Protein AF-A0A941M8I9-F1 (afdb_monomer_lite)

pLDDT: mean 94.01, std 8.31, range [47.62, 98.5]

Foldseek 3Di:
DDDDPPDDDDDAAEDEDADQDPVVVVCCCCVVVVWDWPDDDVQFQWTWTDDDNHIYIYHYPPGPVD

Sequence (66 aa):
MGGRPPFAVQRLDHVVLRVRDLDRTEAFYRELLGCEVERRRDDLGLRHLRAGASMIDLIAIDGRLG

Secondary structure (DSSP, 8-state):
--PPPSS------EEEEEES-HHHHHHHHHHHH--EEEEEEGGGTEEEEEETTEEEEEEETTSTT-

Radius of gyration: 14.97 Å; chains: 1; bounding box: 25×30×47 Å

Structure (mmCIF, N/CA/C/O backbone):
data_AF-A0A941M8I9-F1
#
_entry.id   AF-A0A941M8I9-F1
#
loop_
_atom_site.group_PDB
_atom_site.id
_atom_site.type_symbol
_atom_site.label_atom_id
_atom_site.label_alt_id
_atom_site.label_comp_id
_atom_site.label_asym_id
_atom_site.label_entity_id
_atom_site.label_seq_id
_atom_site.pdbx_PDB_ins_code
_atom_site.Cartn_x
_atom_site.Cartn_y
_atom_site.Cartn_z
_atom_site.occupancy
_atom_site.B_iso_or_equiv
_atom_site.auth_seq_id
_atom_site.auth_comp_id
_atom_site.auth_asym_id
_atom_site.auth_atom_id
_atom_site.pdbx_PDB_model_num
ATOM 1 N N . MET A 1 1 ? 1.609 15.986 32.770 1.00 47.62 1 MET A N 1
ATOM 2 C CA . MET A 1 1 ? 0.261 16.381 32.305 1.00 47.62 1 MET A CA 1
ATOM 3 C C . MET A 1 1 ? -0.048 15.639 31.010 1.00 47.62 1 MET A C 1
ATOM 5 O O . MET A 1 1 ? 0.284 16.129 29.942 1.00 47.62 1 MET A O 1
ATOM 9 N N . GLY A 1 2 ? -0.602 14.427 31.092 1.00 69.06 2 GLY A N 1
ATOM 10 C CA . GLY A 1 2 ? -1.044 13.688 29.905 1.00 69.06 2 GLY A CA 1
ATOM 11 C C . GLY A 1 2 ? -2.503 14.017 29.623 1.00 69.06 2 GLY A C 1
ATOM 12 O O . GLY A 1 2 ? -3.385 13.362 30.168 1.00 69.06 2 GLY A O 1
ATOM 13 N N . GLY A 1 3 ? -2.760 15.073 28.849 1.00 79.94 3 GLY A N 1
ATOM 14 C CA . GLY A 1 3 ? -4.109 15.355 28.363 1.00 79.94 3 GLY A CA 1
ATOM 15 C C . GLY A 1 3 ? -4.576 14.223 27.451 1.00 79.94 3 GLY A C 1
ATOM 16 O O . GLY A 1 3 ? -3.785 13.690 26.670 1.00 79.94 3 GLY A O 1
ATOM 17 N N . ARG A 1 4 ? -5.852 13.838 27.553 1.00 83.88 4 ARG A N 1
ATOM 18 C CA . ARG A 1 4 ? -6.453 12.896 26.605 1.00 83.88 4 ARG A CA 1
ATOM 19 C C . ARG A 1 4 ? -6.287 13.478 25.192 1.00 83.88 4 ARG A C 1
ATOM 21 O O . ARG A 1 4 ? -6.581 14.662 25.015 1.00 83.88 4 ARG A O 1
ATOM 28 N N . PRO A 1 5 ? -5.802 12.698 24.210 1.00 88.69 5 PRO A N 1
ATOM 29 C CA . PRO A 1 5 ? -5.608 13.209 22.861 1.00 88.69 5 PRO A CA 1
ATOM 30 C C . PRO A 1 5 ? -6.933 13.767 22.310 1.00 88.69 5 PRO A C 1
ATOM 32 O O . PRO A 1 5 ? -7.995 13.207 22.605 1.00 88.69 5 PRO A O 1
ATOM 35 N N . PRO A 1 6 ? -6.890 14.858 21.521 1.00 93.12 6 PRO A N 1
ATOM 36 C CA . PRO A 1 6 ? -8.086 15.559 21.041 1.00 93.12 6 PRO A CA 1
ATOM 37 C C . PRO A 1 6 ? -8.936 14.733 20.060 1.00 93.12 6 PRO A C 1
ATOM 39 O O . PRO A 1 6 ? -10.010 15.164 19.656 1.00 93.12 6 PRO A O 1
ATOM 42 N N . PHE A 1 7 ? -8.472 13.542 19.681 1.00 93.62 7 PHE A N 1
ATOM 43 C CA . PHE A 1 7 ? -9.177 12.578 18.849 1.00 93.62 7 PHE A CA 1
ATOM 44 C C . PHE A 1 7 ? -8.765 11.148 19.222 1.00 93.62 7 PHE A C 1
ATOM 46 O O . PHE A 1 7 ? -7.741 10.921 19.870 1.00 93.62 7 PHE A O 1
ATOM 53 N N . ALA A 1 8 ? -9.570 10.179 18.785 1.00 94.25 8 ALA A N 1
ATOM 54 C CA . ALA A 1 8 ? -9.261 8.758 18.873 1.00 94.25 8 ALA A CA 1
ATOM 55 C C . ALA A 1 8 ? -8.878 8.224 17.487 1.00 94.25 8 ALA A C 1
ATOM 57 O O . ALA A 1 8 ? -9.593 8.453 16.510 1.00 94.25 8 ALA A O 1
ATOM 58 N N . VAL A 1 9 ? -7.758 7.504 17.402 1.00 94.69 9 VAL A N 1
ATOM 59 C CA . VAL A 1 9 ? -7.376 6.775 16.184 1.00 94.69 9 VAL A CA 1
ATOM 60 C C . VAL A 1 9 ? -8.388 5.653 15.956 1.00 94.69 9 VAL A C 1
ATOM 62 O O . VAL A 1 9 ? -8.625 4.853 16.856 1.00 94.69 9 VAL A O 1
ATOM 65 N N . GLN A 1 10 ? -8.987 5.600 14.764 1.00 95.50 10 GLN A N 1
ATOM 66 C CA . GLN A 1 10 ? -9.978 4.572 14.424 1.00 95.50 10 GLN A CA 1
ATOM 67 C C . GLN A 1 10 ? -9.337 3.362 13.739 1.00 95.50 10 GLN A C 1
ATOM 69 O O . GLN A 1 10 ? -9.587 2.225 14.124 1.00 95.50 10 GLN A O 1
ATOM 74 N N . ARG A 1 11 ? -8.519 3.610 12.711 1.00 95.31 11 ARG A N 1
ATOM 75 C CA . ARG A 1 11 ? -7.781 2.600 11.943 1.00 95.31 11 ARG A CA 1
ATOM 76 C C . ARG A 1 11 ? -6.656 3.260 11.152 1.00 95.31 11 ARG A C 1
ATOM 78 O O . ARG A 1 11 ? -6.626 4.484 11.030 1.00 95.31 11 ARG A O 1
ATOM 85 N N . LEU A 1 12 ? -5.781 2.441 10.577 1.00 95.62 12 LEU A N 1
ATOM 86 C CA . LEU A 1 12 ? -4.880 2.887 9.521 1.00 95.62 12 LEU A CA 1
ATOM 87 C C . LEU A 1 12 ? -5.674 3.053 8.226 1.00 95.62 12 LEU A C 1
ATOM 89 O O . LEU A 1 12 ? -6.356 2.126 7.785 1.00 95.62 12 LEU A O 1
ATOM 93 N N . ASP A 1 13 ? -5.595 4.239 7.639 1.00 97.19 13 ASP A N 1
ATOM 94 C CA . ASP A 1 13 ? -6.205 4.509 6.339 1.00 97.19 13 ASP A CA 1
ATOM 95 C C . ASP A 1 13 ? -5.399 3.832 5.221 1.00 97.19 13 ASP A C 1
ATOM 97 O O . ASP A 1 13 ? -5.922 2.997 4.484 1.00 97.19 13 ASP A O 1
ATOM 101 N N . HIS A 1 14 ? -4.094 4.098 5.171 1.00 97.75 14 HIS A N 1
ATOM 102 C CA . HIS A 1 14 ? -3.190 3.485 4.210 1.00 97.75 14 HIS A CA 1
ATOM 103 C C . HIS A 1 14 ? -1.763 3.378 4.747 1.00 97.75 14 HIS A C 1
ATOM 105 O O . HIS A 1 14 ? -1.382 4.054 5.707 1.00 97.75 14 HIS A O 1
ATOM 111 N N . VAL A 1 15 ? -0.972 2.523 4.104 1.00 97.75 15 VAL A N 1
ATOM 112 C CA . VAL A 1 15 ? 0.479 2.439 4.289 1.00 97.75 15 VAL A CA 1
ATOM 113 C C . VAL A 1 15 ? 1.172 2.609 2.946 1.00 97.75 15 VAL A C 1
ATOM 115 O O . VAL A 1 15 ? 0.660 2.160 1.924 1.00 97.75 15 VAL A O 1
ATOM 118 N N . VAL A 1 16 ? 2.346 3.237 2.956 1.00 97.69 16 VAL A N 1
ATOM 119 C CA . VAL A 1 16 ? 3.175 3.419 1.762 1.00 97.69 16 VAL A CA 1
ATOM 120 C C . VAL A 1 16 ? 4.436 2.580 1.908 1.00 97.69 16 VAL A C 1
ATOM 122 O O . VAL A 1 16 ? 5.185 2.740 2.873 1.00 97.69 16 VAL A O 1
ATOM 125 N N . LEU A 1 17 ? 4.674 1.689 0.952 1.00 98.00 17 LEU A N 1
ATOM 126 C CA . LEU A 1 17 ? 5.825 0.803 0.902 1.00 98.00 17 LEU A CA 1
ATOM 127 C C . LEU A 1 17 ? 6.721 1.190 -0.270 1.00 98.00 17 LEU A C 1
ATOM 129 O O . LEU A 1 17 ? 6.286 1.228 -1.419 1.00 98.00 17 LEU A O 1
ATOM 133 N N . ARG A 1 18 ? 7.997 1.426 0.028 1.00 97.56 18 ARG A N 1
ATOM 134 C CA . ARG A 1 18 ? 9.040 1.566 -0.988 1.00 97.56 18 ARG A CA 1
ATOM 135 C C . ARG A 1 18 ? 9.532 0.192 -1.401 1.00 97.56 18 ARG A C 1
ATOM 137 O O . ARG A 1 18 ? 9.938 -0.601 -0.551 1.00 97.56 18 ARG A O 1
ATOM 144 N N . VAL A 1 19 ? 9.484 -0.098 -2.693 1.00 97.69 19 VAL A N 1
ATOM 145 C CA . VAL A 1 19 ? 9.752 -1.426 -3.242 1.00 97.69 19 VAL A CA 1
ATOM 146 C C . VAL A 1 19 ? 10.745 -1.351 -4.392 1.00 97.69 19 VAL A C 1
ATOM 148 O O . VAL A 1 19 ? 10.793 -0.383 -5.142 1.00 97.69 19 VAL A O 1
ATOM 151 N N . ARG A 1 20 ? 11.558 -2.402 -4.525 1.00 96.62 20 ARG A N 1
ATOM 152 C CA . ARG A 1 20 ? 12.550 -2.517 -5.608 1.00 96.62 20 ARG A CA 1
ATOM 153 C C . ARG A 1 20 ? 11.940 -2.884 -6.953 1.00 96.62 20 ARG A C 1
ATOM 155 O O . ARG A 1 20 ? 12.527 -2.592 -7.980 1.00 96.62 20 ARG A O 1
ATOM 162 N N . ASP A 1 21 ? 10.810 -3.578 -6.925 1.00 96.75 21 ASP A N 1
ATOM 163 C CA . ASP A 1 21 ? 10.150 -4.109 -8.110 1.00 96.75 21 ASP A CA 1
ATOM 164 C C . ASP A 1 21 ? 8.639 -3.993 -7.896 1.00 96.75 21 ASP A C 1
ATOM 166 O O . ASP A 1 21 ? 8.058 -4.693 -7.054 1.00 96.75 21 ASP A O 1
ATOM 170 N N . LEU A 1 22 ? 8.023 -3.046 -8.605 1.00 96.75 22 LEU A N 1
ATOM 171 C CA . LEU A 1 22 ? 6.593 -2.774 -8.503 1.00 96.75 22 LEU A CA 1
ATOM 172 C C . LEU A 1 22 ? 5.757 -3.924 -9.054 1.00 96.75 22 LEU A C 1
ATOM 174 O O . LEU A 1 22 ? 4.748 -4.264 -8.445 1.00 96.75 22 LEU A O 1
ATOM 178 N N . ASP A 1 23 ? 6.167 -4.527 -10.170 1.00 96.81 23 ASP A N 1
ATOM 179 C CA . ASP A 1 23 ? 5.411 -5.596 -10.822 1.00 96.81 23 ASP A CA 1
ATOM 180 C C . ASP A 1 23 ? 5.380 -6.844 -9.960 1.00 96.81 23 ASP A C 1
ATOM 182 O O . ASP A 1 23 ? 4.308 -7.383 -9.679 1.00 96.81 23 ASP A O 1
ATOM 186 N N . ARG A 1 24 ? 6.543 -7.253 -9.454 1.00 97.94 24 ARG A N 1
ATOM 187 C CA . ARG A 1 24 ? 6.638 -8.407 -8.565 1.00 97.94 24 ARG A CA 1
ATOM 188 C C . ARG A 1 24 ? 5.878 -8.185 -7.263 1.00 97.94 24 ARG A C 1
ATOM 190 O O . ARG A 1 24 ? 5.230 -9.107 -6.769 1.00 97.94 24 ARG A O 1
ATOM 197 N N . THR A 1 25 ? 5.975 -6.989 -6.683 1.00 98.19 25 THR A N 1
ATOM 198 C CA . THR A 1 25 ? 5.307 -6.710 -5.405 1.00 98.19 25 THR A CA 1
ATOM 199 C C . THR A 1 25 ? 3.799 -6.585 -5.587 1.00 98.19 25 THR A C 1
ATOM 201 O O . THR A 1 25 ? 3.045 -7.124 -4.781 1.00 98.19 25 THR A O 1
ATOM 204 N N . GLU A 1 26 ? 3.340 -5.946 -6.664 1.00 97.88 26 GLU A N 1
ATOM 205 C CA . GLU A 1 26 ? 1.922 -5.914 -7.012 1.00 97.88 26 GLU A CA 1
ATOM 206 C C . GLU A 1 26 ? 1.377 -7.337 -7.193 1.00 97.88 26 GLU A C 1
ATOM 208 O O . GLU A 1 26 ? 0.370 -7.675 -6.572 1.00 97.88 26 GLU A O 1
ATOM 213 N N . ALA A 1 27 ? 2.046 -8.174 -7.994 1.00 98.19 27 ALA A N 1
ATOM 214 C CA . ALA A 1 27 ? 1.627 -9.554 -8.229 1.00 98.19 27 ALA A CA 1
ATOM 215 C C . ALA A 1 27 ? 1.496 -10.333 -6.914 1.00 98.19 27 ALA A C 1
ATOM 217 O O . ALA A 1 27 ? 0.475 -10.972 -6.685 1.00 98.19 27 ALA A O 1
ATOM 218 N N . PHE A 1 28 ? 2.459 -10.192 -5.995 1.00 98.31 28 PHE A N 1
ATOM 219 C CA . PHE A 1 28 ? 2.377 -10.798 -4.665 1.00 98.31 28 PHE A CA 1
ATOM 220 C C . PHE A 1 28 ? 1.092 -10.405 -3.920 1.00 98.31 28 PHE A C 1
ATOM 222 O O . PHE A 1 28 ? 0.357 -11.276 -3.461 1.00 98.31 28 PHE A O 1
ATOM 229 N N . TYR A 1 29 ? 0.790 -9.108 -3.816 1.00 98.19 29 TYR A N 1
ATOM 230 C CA . TYR A 1 29 ? -0.397 -8.643 -3.091 1.00 98.19 29 TYR A CA 1
ATOM 231 C C . TYR A 1 29 ? -1.706 -9.037 -3.786 1.00 98.19 29 TYR A C 1
ATOM 233 O O . TYR A 1 29 ? -2.686 -9.358 -3.115 1.00 98.19 29 TYR A O 1
ATOM 241 N N . ARG A 1 30 ? -1.731 -9.051 -5.118 1.00 97.94 30 ARG A N 1
ATOM 242 C CA . ARG A 1 30 ? -2.922 -9.431 -5.886 1.00 97.94 30 ARG A CA 1
ATOM 243 C C . ARG A 1 30 ? -3.190 -10.926 -5.849 1.00 97.94 30 ARG A C 1
ATOM 245 O O . ARG A 1 30 ? -4.316 -11.338 -5.609 1.00 97.94 30 ARG A O 1
ATOM 252 N N . GLU A 1 31 ? -2.172 -11.737 -6.096 1.00 97.94 31 GLU A N 1
ATOM 253 C CA . GLU A 1 31 ? -2.331 -13.179 -6.278 1.00 97.94 31 GLU A CA 1
ATOM 254 C C . GLU A 1 31 ? -2.409 -13.916 -4.944 1.00 97.94 31 GLU A C 1
ATOM 256 O O . GLU A 1 31 ? -3.199 -14.846 -4.807 1.00 97.94 31 GLU A O 1
ATOM 261 N N . LEU A 1 32 ? -1.626 -13.495 -3.943 1.00 97.00 32 LEU A N 1
ATOM 262 C CA . LEU A 1 32 ? -1.613 -14.168 -2.646 1.00 97.00 32 LEU A CA 1
ATOM 263 C C . LEU A 1 32 ? -2.702 -13.650 -1.707 1.00 97.00 32 LEU A C 1
ATOM 265 O O . LEU A 1 32 ? -3.311 -14.437 -0.987 1.00 97.00 32 LEU A O 1
ATOM 269 N N . LEU A 1 33 ? -2.918 -12.331 -1.679 1.00 95.75 33 LEU A N 1
ATOM 270 C CA . LEU A 1 33 ? -3.840 -11.698 -0.729 1.00 95.75 33 LEU A CA 1
ATOM 271 C C . LEU A 1 33 ? -5.152 -11.233 -1.369 1.00 95.75 33 LEU A C 1
ATOM 273 O O . LEU A 1 33 ? -6.039 -10.778 -0.650 1.00 95.75 33 LEU A O 1
ATOM 277 N N . GLY A 1 34 ? -5.296 -11.345 -2.692 1.00 97.25 34 GLY A N 1
ATOM 278 C CA . GLY A 1 34 ? -6.504 -10.915 -3.394 1.00 97.25 34 GLY A CA 1
ATOM 279 C C . GLY A 1 34 ? -6.689 -9.397 -3.428 1.00 97.25 34 GLY A C 1
ATOM 280 O O . GLY A 1 34 ? -7.810 -8.936 -3.628 1.00 97.25 34 GLY A O 1
ATOM 281 N N . CYS A 1 35 ? -5.635 -8.605 -3.198 1.00 98.19 35 CYS A N 1
ATOM 282 C CA . CYS A 1 35 ? -5.739 -7.150 -3.288 1.00 98.19 35 CYS A CA 1
ATOM 283 C C . CYS A 1 35 ? -6.050 -6.712 -4.725 1.00 98.19 35 CYS A C 1
ATOM 285 O O . CYS A 1 35 ? -5.543 -7.286 -5.687 1.00 98.19 35 CYS A O 1
ATOM 287 N N . GLU A 1 36 ? -6.832 -5.648 -4.880 1.00 97.75 36 GLU A N 1
ATOM 288 C CA . GLU A 1 36 ? -7.178 -5.102 -6.196 1.00 97.75 36 GLU A CA 1
ATOM 289 C C . GLU A 1 36 ? -6.365 -3.848 -6.501 1.00 97.75 36 GLU A C 1
ATOM 291 O O . GLU A 1 36 ? -6.116 -3.031 -5.618 1.00 97.75 36 GLU A O 1
ATOM 296 N N . VAL A 1 37 ? -5.962 -3.663 -7.759 1.00 97.75 37 VAL A N 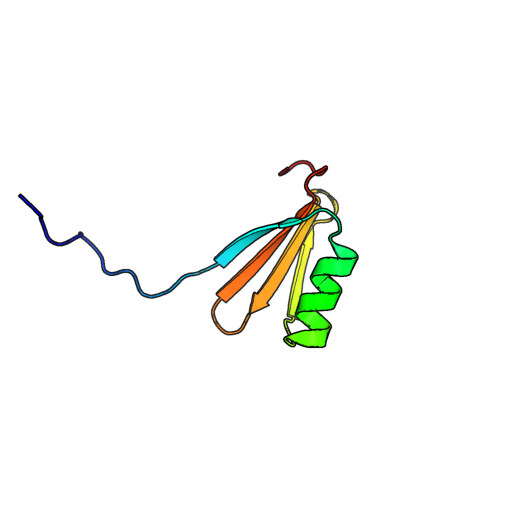1
ATOM 297 C CA . VAL A 1 37 ? -5.311 -2.419 -8.189 1.00 97.75 37 VAL A CA 1
ATOM 298 C C . VAL A 1 37 ? -6.385 -1.379 -8.444 1.00 97.75 37 VAL A C 1
ATOM 300 O O . VAL A 1 37 ? -7.135 -1.493 -9.409 1.00 97.75 37 VAL A O 1
ATOM 303 N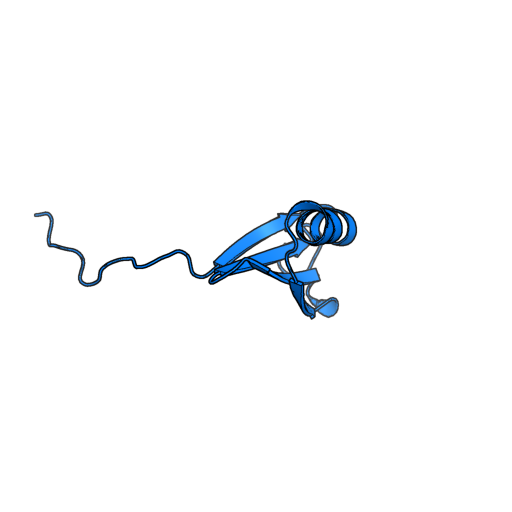 N . GLU A 1 38 ? -6.422 -0.331 -7.631 1.00 97.56 38 GLU A N 1
ATOM 304 C CA . GLU A 1 38 ? -7.371 0.763 -7.853 1.00 97.56 38 GLU A CA 1
ATOM 305 C C . GLU A 1 38 ? -6.835 1.816 -8.809 1.00 97.56 38 GLU A C 1
ATOM 307 O O . GLU A 1 38 ? -7.584 2.428 -9.569 1.00 97.56 38 GLU A O 1
ATOM 312 N N . ARG A 1 39 ? -5.525 2.069 -8.753 1.00 97.19 39 ARG A N 1
ATOM 313 C CA . ARG A 1 39 ? -4.902 3.117 -9.557 1.00 97.19 39 ARG A CA 1
ATOM 314 C C . ARG A 1 39 ? -3.426 2.836 -9.784 1.00 97.19 39 ARG A C 1
ATOM 316 O O . ARG A 1 39 ? -2.705 2.471 -8.858 1.00 97.19 39 ARG A O 1
ATOM 323 N N . ARG A 1 40 ? -2.969 3.108 -11.005 1.00 96.44 40 ARG A N 1
ATOM 324 C CA . ARG A 1 40 ? -1.551 3.141 -11.378 1.00 96.44 40 ARG A CA 1
ATOM 325 C C . ARG A 1 40 ? -1.167 4.536 -11.855 1.00 96.44 40 ARG A C 1
ATOM 327 O O . ARG A 1 40 ? -1.935 5.193 -12.556 1.00 96.44 40 ARG A O 1
ATOM 334 N N . ARG A 1 41 ? 0.002 4.993 -11.422 1.00 94.75 41 ARG A N 1
ATOM 335 C CA . ARG A 1 41 ? 0.630 6.266 -11.784 1.00 94.75 41 ARG A CA 1
ATOM 336 C C . ARG A 1 41 ? 2.073 5.980 -12.153 1.00 94.75 41 ARG A C 1
ATOM 338 O O . ARG A 1 41 ? 2.992 6.213 -11.368 1.00 94.75 41 ARG A O 1
ATOM 345 N N . ASP A 1 42 ? 2.242 5.416 -13.343 1.00 91.38 42 ASP A N 1
ATOM 346 C CA . ASP A 1 42 ? 3.545 4.977 -13.843 1.00 91.38 42 ASP A CA 1
ATOM 347 C C . ASP A 1 42 ? 4.515 6.161 -13.989 1.00 91.38 42 ASP A C 1
ATOM 349 O O . ASP A 1 42 ? 5.704 6.017 -13.727 1.00 91.38 42 ASP A O 1
ATOM 353 N N . 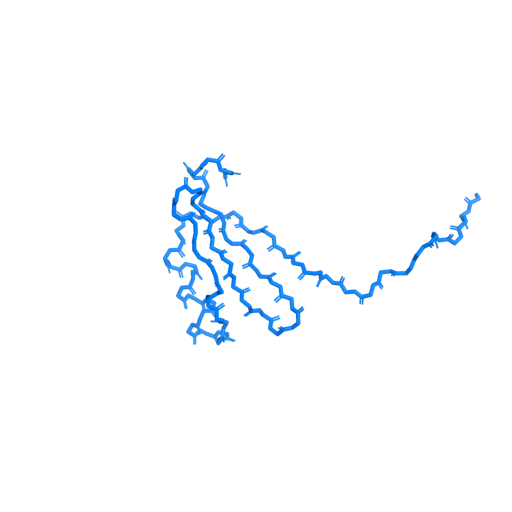ASP A 1 43 ? 3.995 7.366 -14.261 1.00 91.69 43 ASP A N 1
ATOM 354 C CA . ASP A 1 43 ? 4.741 8.633 -14.272 1.00 91.69 43 ASP A CA 1
ATOM 355 C C . ASP A 1 43 ? 5.418 8.968 -12.931 1.00 91.69 43 ASP A C 1
ATOM 357 O O . ASP A 1 43 ? 6.407 9.703 -12.884 1.00 91.69 43 ASP A O 1
ATOM 361 N N . LEU A 1 44 ? 4.887 8.428 -11.835 1.00 91.94 44 LEU A N 1
ATOM 362 C CA . LEU A 1 44 ? 5.380 8.635 -10.475 1.00 91.94 44 LEU A CA 1
ATOM 363 C C . LEU A 1 44 ? 6.014 7.376 -9.874 1.00 91.94 44 LEU A C 1
ATOM 365 O O . LEU A 1 44 ? 6.513 7.444 -8.751 1.00 91.94 44 LEU A O 1
ATOM 369 N N . GLY A 1 45 ? 5.981 6.243 -10.584 1.00 94.12 45 GLY A N 1
ATOM 370 C CA . GLY A 1 45 ? 6.350 4.941 -10.031 1.00 94.12 45 GLY A CA 1
ATOM 371 C C . GLY A 1 45 ? 5.464 4.534 -8.849 1.00 94.12 45 GLY A C 1
ATOM 372 O O . GLY A 1 45 ? 5.980 4.000 -7.873 1.00 94.12 45 GLY A O 1
ATOM 373 N N . LEU A 1 46 ? 4.158 4.830 -8.903 1.00 96.56 46 LEU A N 1
ATOM 374 C CA . LEU A 1 46 ? 3.213 4.640 -7.795 1.00 96.56 46 LEU A CA 1
ATOM 375 C C . LEU A 1 46 ? 2.041 3.730 -8.189 1.00 96.56 46 LEU A C 1
ATOM 377 O O . LEU A 1 46 ? 1.416 3.915 -9.237 1.00 96.56 46 LEU A O 1
ATOM 381 N N . ARG A 1 47 ? 1.692 2.782 -7.314 1.00 97.88 47 ARG A N 1
ATOM 382 C CA . ARG A 1 47 ? 0.536 1.885 -7.476 1.00 97.88 47 ARG A CA 1
ATOM 383 C C . ARG A 1 47 ? -0.269 1.793 -6.189 1.00 97.88 47 ARG A C 1
ATOM 385 O O . ARG A 1 47 ? 0.307 1.620 -5.125 1.00 97.88 47 ARG A O 1
ATOM 392 N N . HIS A 1 48 ? -1.588 1.875 -6.298 1.00 98.25 48 HIS A N 1
ATOM 393 C CA . HIS A 1 48 ? -2.515 1.814 -5.170 1.00 98.25 48 HIS A CA 1
ATOM 394 C C . HIS A 1 48 ? -3.258 0.483 -5.170 1.00 98.25 48 HIS A C 1
ATOM 396 O O . HIS A 1 48 ? -3.934 0.164 -6.154 1.00 98.25 48 HIS A O 1
ATOM 402 N N . LEU A 1 49 ? -3.160 -0.263 -4.070 1.00 98.50 49 LEU A N 1
ATOM 403 C CA . LEU A 1 49 ? -3.795 -1.567 -3.895 1.00 98.50 49 LEU A CA 1
ATOM 404 C C . LEU A 1 49 ? -4.833 -1.533 -2.769 1.00 98.50 49 LEU A C 1
ATOM 406 O O . LEU A 1 49 ? -4.515 -1.155 -1.641 1.00 98.50 49 LEU A O 1
ATOM 410 N N . ARG A 1 50 ? -6.065 -1.958 -3.056 1.00 98.38 50 ARG A N 1
ATOM 411 C CA . ARG A 1 50 ? -7.141 -2.087 -2.070 1.00 98.38 50 ARG A CA 1
ATOM 412 C C . ARG A 1 50 ? -6.899 -3.302 -1.184 1.00 98.38 50 ARG A C 1
ATOM 414 O O . ARG A 1 50 ? -6.792 -4.426 -1.670 1.00 98.38 50 ARG A O 1
ATOM 421 N N . ALA A 1 51 ? -6.872 -3.071 0.126 1.00 97.31 51 ALA A N 1
ATOM 422 C CA . ALA A 1 51 ? -6.751 -4.093 1.158 1.00 97.31 51 ALA A CA 1
ATOM 423 C C . ALA A 1 51 ? -7.923 -3.963 2.145 1.00 97.31 51 ALA A C 1
ATOM 425 O O . ALA A 1 51 ? -7.810 -3.365 3.219 1.00 97.31 51 ALA A O 1
ATOM 426 N N . GLY A 1 52 ? -9.090 -4.486 1.756 1.00 95.75 52 GLY A N 1
ATOM 427 C CA . GLY A 1 52 ? -10.320 -4.350 2.537 1.00 95.75 52 GLY A CA 1
ATOM 428 C C . GLY A 1 52 ? -10.725 -2.882 2.698 1.00 95.75 52 GLY A C 1
ATOM 429 O O . GLY A 1 52 ? -10.983 -2.199 1.718 1.00 95.75 52 GLY A O 1
ATOM 430 N N . ALA A 1 53 ? -10.776 -2.379 3.933 1.00 96.19 53 ALA A N 1
ATOM 431 C CA . ALA A 1 53 ? -11.133 -0.984 4.215 1.00 96.19 53 ALA A CA 1
ATOM 432 C C . ALA A 1 53 ? -9.950 0.004 4.134 1.00 96.19 53 ALA A C 1
ATOM 434 O O . ALA A 1 53 ? -10.154 1.202 4.344 1.00 96.19 53 ALA A O 1
ATOM 435 N N . SER A 1 54 ? -8.739 -0.488 3.856 1.00 97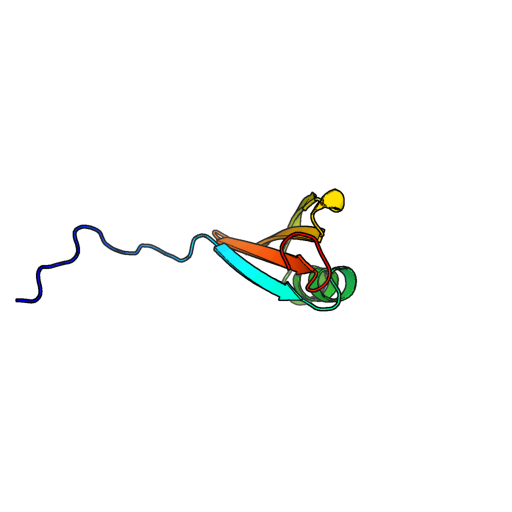.69 54 SER A N 1
ATOM 436 C CA . SER A 1 54 ? -7.494 0.288 3.818 1.00 97.69 54 SER A CA 1
ATOM 437 C C . SER A 1 54 ? -6.809 0.181 2.450 1.00 97.69 54 SER A C 1
ATOM 439 O O . SER A 1 54 ? -7.261 -0.564 1.575 1.00 97.69 54 SER A O 1
ATOM 441 N N . MET A 1 55 ? -5.714 0.922 2.270 1.00 98.19 55 MET A N 1
ATOM 442 C CA . MET A 1 55 ? -4.885 0.888 1.059 1.00 98.19 55 MET A CA 1
ATOM 443 C C . MET A 1 55 ? -3.427 0.519 1.345 1.00 98.19 55 MET A C 1
ATOM 445 O O . MET A 1 55 ? -2.880 0.831 2.406 1.00 98.19 55 MET A O 1
ATOM 449 N N . ILE A 1 56 ? -2.792 -0.109 0.358 1.00 98.44 56 ILE A N 1
ATOM 450 C CA . I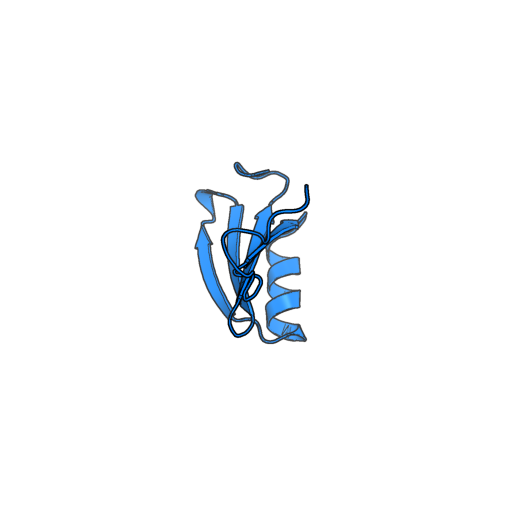LE A 1 56 ? -1.344 -0.298 0.279 1.00 98.44 56 ILE A CA 1
ATOM 451 C C . ILE A 1 56 ? -0.851 0.437 -0.964 1.00 98.44 56 ILE A C 1
ATOM 453 O O . ILE A 1 56 ? -1.190 0.070 -2.089 1.00 98.44 56 ILE A O 1
ATOM 457 N N . ASP A 1 57 ? -0.022 1.449 -0.754 1.00 98.12 57 ASP A N 1
ATOM 458 C CA . ASP A 1 57 ? 0.595 2.222 -1.822 1.00 98.12 57 ASP A CA 1
ATOM 459 C C . ASP A 1 57 ? 2.022 1.728 -2.034 1.00 98.12 57 ASP A C 1
ATOM 461 O O . ASP A 1 57 ? 2.838 1.739 -1.115 1.00 98.12 57 ASP A O 1
ATOM 465 N N . LEU A 1 58 ? 2.336 1.282 -3.245 1.00 98.31 58 LEU A N 1
ATOM 466 C CA . LEU A 1 58 ? 3.669 0.839 -3.630 1.00 98.31 58 LEU A CA 1
ATOM 467 C C . LEU A 1 58 ? 4.370 1.952 -4.400 1.00 98.31 58 LEU A C 1
ATOM 469 O O . LEU A 1 58 ? 3.827 2.440 -5.391 1.00 98.31 58 LEU A O 1
ATOM 473 N N . ILE A 1 59 ? 5.577 2.312 -3.973 1.00 97.94 59 ILE A N 1
ATOM 474 C CA . ILE A 1 59 ? 6.436 3.290 -4.644 1.00 97.94 59 ILE A CA 1
ATOM 475 C C . ILE A 1 59 ? 7.741 2.617 -5.062 1.00 97.94 59 ILE A C 1
ATOM 477 O O . ILE A 1 59 ? 8.376 1.943 -4.251 1.00 97.94 59 ILE A O 1
ATOM 481 N N . ALA A 1 60 ? 8.136 2.788 -6.321 1.00 96.12 60 ALA A N 1
ATOM 482 C CA . ALA A 1 60 ? 9.440 2.349 -6.808 1.00 96.12 60 ALA A CA 1
ATOM 483 C C . ALA A 1 60 ? 10.569 3.159 -6.157 1.00 96.12 60 ALA A C 1
ATOM 485 O O . ALA A 1 60 ? 10.553 4.389 -6.229 1.00 96.12 60 ALA A O 1
ATOM 486 N N . ILE A 1 61 ? 11.568 2.470 -5.594 1.00 95.75 61 ILE A N 1
ATOM 487 C CA . ILE A 1 61 ? 12.673 3.122 -4.868 1.00 95.75 61 ILE A CA 1
ATOM 488 C C . ILE A 1 61 ? 13.564 4.022 -5.743 1.00 95.75 61 ILE A C 1
ATOM 490 O O . ILE A 1 61 ? 14.300 4.875 -5.259 1.00 95.75 61 ILE A O 1
ATOM 494 N N . ASP A 1 62 ? 13.560 3.777 -7.047 1.00 91.56 62 ASP A N 1
ATOM 495 C CA . ASP A 1 62 ? 14.298 4.521 -8.064 1.00 91.56 62 ASP A CA 1
ATOM 496 C C . ASP A 1 62 ? 13.403 5.541 -8.792 1.00 91.56 62 ASP A C 1
ATOM 498 O O . ASP A 1 62 ? 13.853 6.246 -9.697 1.00 91.56 62 ASP A O 1
ATOM 502 N N . GLY A 1 63 ? 12.136 5.643 -8.382 1.00 84.81 63 GLY A N 1
ATOM 503 C CA . GLY A 1 63 ? 11.151 6.560 -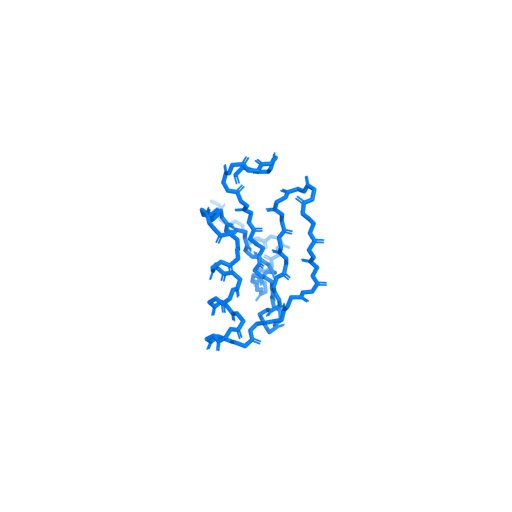8.930 1.00 84.81 63 GLY A CA 1
ATOM 504 C C . GLY A 1 63 ? 11.204 7.954 -8.307 1.00 84.81 63 GLY A C 1
ATOM 505 O O . GLY A 1 63 ? 11.892 8.231 -7.328 1.00 84.81 63 GLY A O 1
ATOM 506 N N . ARG A 1 64 ? 10.392 8.865 -8.851 1.00 88.56 64 ARG A N 1
ATOM 507 C CA . ARG A 1 64 ? 10.331 10.275 -8.423 1.00 88.56 64 ARG A CA 1
ATOM 508 C C . ARG A 1 64 ? 9.944 10.466 -6.948 1.00 88.56 64 ARG A C 1
ATOM 510 O O . ARG A 1 64 ? 10.273 11.496 -6.365 1.00 88.56 64 ARG A O 1
ATOM 517 N N . LEU A 1 65 ? 9.205 9.518 -6.372 1.00 88.00 65 LEU A N 1
ATOM 518 C CA . LEU A 1 65 ? 8.752 9.547 -4.975 1.00 88.00 65 LEU A CA 1
ATOM 519 C C . LEU A 1 65 ? 9.653 8.716 -4.026 1.00 88.00 65 LEU A C 1
ATOM 521 O O . LEU A 1 65 ? 9.529 8.836 -2.796 1.00 88.00 65 LEU A O 1
ATOM 525 N N . GLY A 1 66 ? 10.600 7.971 -4.615 1.00 67.19 66 GLY A N 1
ATOM 526 C CA . GLY A 1 66 ? 11.795 7.393 -3.998 1.00 67.19 66 GLY A CA 1
ATOM 527 C C . GLY A 1 66 ? 11.668 6.029 -3.367 1.00 67.19 66 GLY A C 1
ATOM 528 O O . GLY A 1 66 ? 10.553 5.483 -3.250 1.00 67.19 66 GLY A O 1
#